Protein AF-A0A845ZQX4-F1 (afdb_monomer_lite)

Secondary structure (DSSP, 8-state):
----EEEEE-GGGHHHHHHHHHHHHHH-SS--EEEEESSS--HHHHHHHHHHH-PEEPS-HHHHHHHHHHHHHHH-GGG-SSGGGGSGGGGG--

Radius of gyration: 14.12 Å; chains: 1; bounding box: 30×22×38 Å

Structure (mmCIF, N/CA/C/O backbone):
data_AF-A0A845ZQX4-F1
#
_entry.id   AF-A0A845ZQX4-F1
#
loop_
_atom_site.group_PDB
_atom_site.id
_atom_site.type_symbol
_atom_site.label_atom_id
_atom_site.label_alt_id
_atom_site.label_comp_id
_atom_site.label_asym_id
_atom_site.label_entity_id
_atom_site.label_seq_id
_atom_site.pdbx_PDB_ins_code
_atom_site.Cartn_x
_atom_site.Cartn_y
_atom_site.Cartn_z
_atom_site.occupancy
_atom_site.B_iso_or_equiv
_atom_site.auth_seq_id
_atom_site.auth_comp_id
_atom_site.auth_asym_id
_atom_site.auth_atom_id
_atom_site.pdbx_PDB_model_num
ATOM 1 N N . MET A 1 1 ? -18.718 -12.486 -3.356 1.00 42.03 1 MET A N 1
ATOM 2 C CA . MET A 1 1 ? -18.046 -11.448 -4.165 1.00 42.03 1 MET A CA 1
ATOM 3 C C . MET A 1 1 ? -17.354 -10.529 -3.172 1.00 42.03 1 MET A C 1
ATOM 5 O O . MET A 1 1 ? -18.029 -9.701 -2.579 1.00 42.03 1 MET A O 1
ATOM 9 N N . ASN A 1 2 ? -16.083 -10.793 -2.853 1.00 60.69 2 ASN A N 1
ATOM 10 C CA . ASN A 1 2 ? -15.396 -10.060 -1.787 1.00 60.69 2 ASN A CA 1
ATOM 11 C C . ASN A 1 2 ? -14.912 -8.724 -2.364 1.00 60.69 2 ASN A C 1
ATOM 13 O O . ASN A 1 2 ? -14.131 -8.720 -3.313 1.00 60.69 2 ASN A O 1
ATOM 17 N N . ARG A 1 3 ? -15.472 -7.609 -1.891 1.00 80.75 3 ARG A N 1
ATOM 18 C CA . ARG A 1 3 ? -15.089 -6.258 -2.322 1.00 80.75 3 ARG A CA 1
ATOM 19 C C . ARG A 1 3 ? -13.995 -5.769 -1.379 1.00 80.75 3 ARG A C 1
ATOM 21 O O . ARG A 1 3 ? -14.111 -5.968 -0.178 1.00 80.75 3 ARG A O 1
ATOM 28 N N . GLY A 1 4 ? -12.958 -5.148 -1.924 1.00 89.69 4 GLY A N 1
ATOM 29 C CA . GLY A 1 4 ? -11.830 -4.628 -1.157 1.00 89.69 4 GLY A CA 1
ATOM 30 C C . GLY A 1 4 ? -11.229 -3.397 -1.818 1.00 89.69 4 GLY A C 1
ATOM 31 O O . GLY A 1 4 ? -11.616 -3.025 -2.929 1.00 89.69 4 GLY A O 1
ATOM 32 N N . ILE A 1 5 ? -10.289 -2.763 -1.124 1.00 92.94 5 ILE A N 1
ATOM 33 C CA . ILE A 1 5 ? -9.603 -1.561 -1.598 1.00 92.94 5 ILE A CA 1
ATOM 34 C C . ILE A 1 5 ? -8.145 -1.908 -1.888 1.00 92.94 5 ILE A C 1
ATOM 36 O O . ILE A 1 5 ? -7.411 -2.334 -1.001 1.00 92.94 5 ILE A O 1
ATOM 40 N N . TYR A 1 6 ? -7.711 -1.662 -3.121 1.00 93.94 6 TYR A N 1
ATOM 41 C CA . TYR A 1 6 ? -6.297 -1.707 -3.479 1.00 93.94 6 TYR A CA 1
ATOM 42 C C . TYR A 1 6 ? -5.687 -0.312 -3.354 1.00 93.94 6 TYR A C 1
ATOM 44 O O . TYR A 1 6 ? -6.157 0.649 -3.978 1.00 93.94 6 TYR A O 1
ATOM 52 N N . ILE A 1 7 ? -4.620 -0.200 -2.570 1.00 94.88 7 ILE A N 1
ATOM 53 C CA . ILE A 1 7 ? -3.842 1.030 -2.410 1.00 94.88 7 ILE A CA 1
ATOM 54 C C . ILE A 1 7 ? -2.420 0.832 -2.931 1.00 94.88 7 ILE A C 1
ATOM 56 O O . ILE A 1 7 ? -1.954 -0.291 -3.091 1.00 94.88 7 ILE A O 1
ATOM 60 N N . THR A 1 8 ? -1.721 1.933 -3.199 1.00 94.50 8 THR A N 1
ATOM 61 C CA . THR A 1 8 ? -0.294 1.904 -3.529 1.00 94.50 8 THR A CA 1
ATOM 62 C C . THR A 1 8 ? 0.452 2.925 -2.688 1.00 94.50 8 THR A C 1
ATOM 64 O O . THR A 1 8 ? -0.032 4.044 -2.514 1.00 94.50 8 THR A O 1
ATOM 67 N N . ALA A 1 9 ? 1.591 2.518 -2.134 1.00 95.62 9 ALA A N 1
ATOM 68 C CA . ALA A 1 9 ? 2.418 3.329 -1.251 1.00 95.62 9 ALA A CA 1
ATOM 69 C C . ALA A 1 9 ? 3.862 2.806 -1.224 1.00 95.62 9 ALA A C 1
ATOM 71 O O . ALA A 1 9 ? 4.139 1.668 -1.608 1.00 95.62 9 ALA A O 1
ATOM 72 N N . ASN A 1 10 ? 4.768 3.657 -0.760 1.00 95.88 10 ASN A N 1
ATOM 73 C CA . ASN A 1 10 ? 6.143 3.347 -0.384 1.00 95.88 10 ASN A CA 1
ATOM 74 C C . ASN A 1 10 ? 6.486 4.124 0.897 1.00 95.88 10 ASN A C 1
ATOM 76 O O . ASN A 1 10 ? 5.666 4.887 1.421 1.00 95.88 10 ASN A O 1
ATOM 80 N N . ASP A 1 11 ? 7.720 3.992 1.364 1.00 97.38 11 ASP A N 1
ATOM 81 C CA . ASP A 1 11 ? 8.178 4.596 2.615 1.00 97.38 11 ASP A CA 1
ATOM 82 C C . ASP A 1 11 ? 8.175 6.133 2.590 1.00 97.38 11 ASP A C 1
ATOM 84 O O . ASP A 1 11 ? 8.189 6.786 3.631 1.00 97.38 11 ASP A O 1
ATOM 88 N N . ARG A 1 12 ? 8.092 6.744 1.402 1.00 97.25 12 ARG A N 1
ATOM 89 C CA . ARG A 1 12 ? 8.024 8.204 1.251 1.00 97.25 12 ARG A CA 1
ATOM 90 C C . ARG A 1 12 ? 6.660 8.784 1.621 1.00 97.25 12 ARG A C 1
ATOM 92 O O . ARG A 1 12 ? 6.563 9.999 1.767 1.00 97.25 12 ARG A O 1
ATOM 99 N N . VAL A 1 13 ? 5.619 7.952 1.709 1.00 96.19 13 VAL A N 1
ATOM 100 C CA . VAL A 1 13 ? 4.230 8.392 1.916 1.00 96.19 13 VAL A CA 1
ATOM 101 C C . VAL A 1 13 ? 3.537 7.684 3.085 1.00 96.19 13 VAL A C 1
ATOM 103 O O . VAL A 1 13 ? 2.321 7.474 3.071 1.00 96.19 13 VAL A O 1
ATOM 106 N N . ILE A 1 14 ? 4.304 7.293 4.106 1.00 97.00 14 ILE A N 1
ATOM 107 C CA . ILE A 1 14 ? 3.789 6.600 5.297 1.00 97.00 14 ILE A CA 1
ATOM 108 C C . ILE A 1 14 ? 2.685 7.417 5.977 1.00 97.00 14 ILE A C 1
ATOM 110 O O . ILE A 1 14 ? 1.593 6.900 6.200 1.00 97.00 14 ILE A O 1
ATOM 114 N N . GLU A 1 15 ? 2.928 8.701 6.249 1.00 97.88 15 GLU A N 1
ATOM 115 C CA . GLU A 1 15 ? 1.963 9.561 6.949 1.00 97.88 15 GLU A CA 1
ATOM 116 C C . GLU A 1 15 ? 0.650 9.707 6.171 1.00 97.88 15 GLU A C 1
ATOM 118 O O . GLU A 1 15 ? -0.439 9.630 6.741 1.00 97.88 15 GLU A O 1
ATOM 123 N N . GLN A 1 16 ? 0.735 9.857 4.847 1.00 98.12 16 GLN A N 1
ATOM 124 C CA . GLN A 1 16 ? -0.434 9.944 3.975 1.00 98.12 16 GLN A CA 1
ATOM 125 C C . GLN A 1 16 ? -1.189 8.613 3.931 1.00 98.12 16 GLN A C 1
ATOM 127 O O . GLN A 1 16 ? -2.420 8.608 3.908 1.00 98.12 16 GLN A O 1
ATOM 132 N N . SER A 1 17 ? -0.468 7.491 3.961 1.00 97.50 17 SER A N 1
ATOM 133 C CA . SER A 1 17 ? -1.069 6.156 4.004 1.00 97.50 17 SER A CA 1
ATOM 134 C C . SER A 1 17 ? -1.827 5.937 5.314 1.00 97.50 17 SER A C 1
ATOM 136 O O . SER A 1 17 ? -2.972 5.496 5.290 1.00 97.50 17 SER A O 1
ATOM 138 N N . ILE A 1 18 ? -1.245 6.340 6.446 1.00 97.56 18 ILE A N 1
ATOM 139 C CA . ILE A 1 18 ? -1.898 6.316 7.763 1.00 97.56 18 ILE A CA 1
ATOM 140 C C . ILE A 1 18 ? -3.160 7.186 7.763 1.00 97.56 18 ILE A C 1
ATOM 142 O O . ILE A 1 18 ? -4.225 6.735 8.185 1.00 97.56 18 ILE A O 1
ATOM 146 N N . ALA A 1 19 ? -3.073 8.420 7.258 1.00 97.75 19 ALA A N 1
ATOM 147 C CA . ALA A 1 19 ? -4.219 9.325 7.191 1.00 97.75 19 ALA A CA 1
ATOM 148 C C . ALA A 1 19 ? -5.361 8.748 6.337 1.00 97.75 19 ALA A C 1
ATOM 150 O O . ALA A 1 19 ? -6.526 8.806 6.738 1.00 97.75 19 ALA A O 1
ATOM 151 N N . LEU A 1 20 ? -5.028 8.138 5.194 1.00 97.00 20 LEU A N 1
ATOM 152 C CA . LEU A 1 20 ? -5.990 7.445 4.341 1.00 97.00 20 LEU A CA 1
ATOM 153 C C . LEU A 1 20 ? -6.665 6.286 5.084 1.00 97.00 20 LEU A C 1
ATOM 155 O O . LEU A 1 20 ? -7.892 6.194 5.068 1.00 97.00 20 LEU A O 1
ATOM 159 N N . LEU A 1 21 ? -5.893 5.424 5.752 1.00 96.31 21 LEU A N 1
ATOM 160 C CA . LEU A 1 21 ? -6.450 4.279 6.475 1.00 96.31 21 LEU A CA 1
ATOM 161 C C . LEU A 1 21 ? -7.317 4.701 7.658 1.00 96.31 21 LEU A C 1
ATOM 163 O O . LEU A 1 21 ? -8.392 4.138 7.836 1.00 96.31 21 LEU A O 1
ATOM 167 N N . ASN A 1 22 ? -6.917 5.727 8.411 1.00 96.62 22 ASN A N 1
ATOM 168 C CA . ASN A 1 22 ? -7.751 6.306 9.466 1.00 96.62 22 ASN A CA 1
ATOM 169 C C . ASN A 1 22 ? -9.087 6.806 8.907 1.00 96.62 22 ASN A C 1
ATOM 171 O O . ASN A 1 22 ? -10.139 6.540 9.485 1.00 96.62 22 ASN A O 1
ATOM 175 N N . SER A 1 23 ? -9.059 7.487 7.757 1.00 96.56 23 SER A N 1
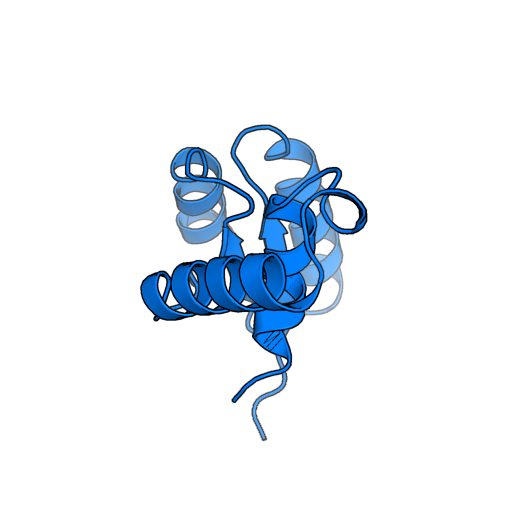ATOM 176 C CA . SER A 1 23 ? -10.282 7.934 7.096 1.00 96.56 23 SER A CA 1
ATOM 177 C C . SER A 1 23 ? -11.154 6.761 6.649 1.00 96.56 23 SER A C 1
ATOM 179 O O . SER A 1 23 ? -12.363 6.839 6.815 1.00 96.56 23 SER A O 1
ATOM 181 N N . ILE A 1 24 ? -10.584 5.687 6.091 1.00 94.94 24 ILE A N 1
ATOM 182 C CA . ILE A 1 24 ? -11.354 4.503 5.671 1.00 94.94 24 ILE A CA 1
ATOM 183 C C . ILE A 1 24 ? -11.962 3.809 6.892 1.00 94.94 24 ILE A C 1
ATOM 185 O O . ILE A 1 24 ? -13.173 3.614 6.935 1.00 94.94 24 ILE A O 1
ATOM 189 N N . ARG A 1 25 ? -11.149 3.509 7.913 1.00 94.12 25 ARG A N 1
ATOM 190 C CA . ARG A 1 25 ? -11.566 2.800 9.134 1.00 94.12 25 ARG A CA 1
ATOM 191 C C . ARG A 1 25 ? -12.561 3.581 9.987 1.00 94.12 25 ARG A C 1
ATOM 193 O O . ARG A 1 25 ? -13.281 2.976 10.772 1.00 94.12 25 ARG A O 1
ATOM 200 N N . CYS A 1 26 ? -12.650 4.898 9.803 1.00 95.56 26 CYS A N 1
ATOM 201 C CA . CYS A 1 26 ? -13.695 5.721 10.405 1.00 95.56 26 CYS A CA 1
ATOM 202 C C . CYS A 1 26 ? -15.101 5.393 9.864 1.00 95.56 26 CYS A C 1
ATOM 204 O O . CYS A 1 26 ? -16.068 5.506 10.615 1.00 95.56 26 CYS A O 1
ATOM 206 N N . TYR A 1 27 ? -15.221 4.978 8.597 1.00 93.50 27 TYR A N 1
ATOM 207 C CA . TYR A 1 27 ? -16.506 4.643 7.965 1.00 93.50 27 TYR A CA 1
ATOM 208 C C . TYR A 1 27 ? -16.715 3.137 7.770 1.00 93.50 27 TYR A C 1
ATOM 210 O O . TYR A 1 27 ? -17.856 2.681 7.773 1.00 93.50 27 TYR A O 1
ATOM 218 N N . ASP A 1 28 ? -15.635 2.375 7.590 1.00 91.94 28 ASP A N 1
ATOM 219 C CA . ASP A 1 28 ? -15.664 0.934 7.361 1.00 91.94 28 ASP A CA 1
ATOM 220 C C . ASP A 1 28 ? -14.445 0.250 8.005 1.00 91.94 28 ASP A C 1
ATOM 222 O O . ASP A 1 28 ? -13.318 0.274 7.488 1.00 91.94 28 ASP A O 1
ATOM 226 N N . SER A 1 29 ? -14.680 -0.360 9.167 1.00 90.06 29 SER A N 1
ATOM 227 C CA . SER A 1 29 ? -13.648 -1.030 9.959 1.00 90.06 29 SER A CA 1
ATOM 228 C C . SER A 1 29 ? -13.146 -2.327 9.331 1.00 90.06 29 SER A C 1
ATOM 230 O O . SER A 1 29 ? -11.999 -2.698 9.573 1.00 90.06 29 SER A O 1
ATOM 232 N N . ASP A 1 30 ? -13.958 -2.979 8.498 1.00 90.38 30 ASP A N 1
ATOM 233 C CA . ASP A 1 30 ? -13.776 -4.393 8.162 1.00 90.38 30 ASP A CA 1
ATOM 234 C C . ASP A 1 30 ? -13.390 -4.605 6.697 1.00 90.38 30 ASP A C 1
ATOM 236 O O . ASP A 1 30 ? -12.886 -5.673 6.344 1.00 90.38 30 ASP A O 1
ATOM 240 N N . THR A 1 31 ? -13.587 -3.602 5.830 1.00 93.56 31 THR A N 1
ATOM 241 C CA . THR A 1 31 ? -13.242 -3.725 4.409 1.00 93.56 31 THR A CA 1
ATOM 242 C C . THR A 1 31 ? -11.777 -4.155 4.243 1.00 93.56 31 THR A C 1
ATOM 244 O O . THR A 1 31 ? -10.881 -3.511 4.808 1.00 93.56 31 THR A O 1
ATOM 247 N N . PRO A 1 32 ? -11.497 -5.221 3.470 1.00 94.00 32 PRO A N 1
ATOM 248 C CA . PRO A 1 32 ? -10.139 -5.688 3.243 1.00 94.00 32 PRO A CA 1
ATOM 249 C C . PRO A 1 32 ? -9.369 -4.676 2.395 1.00 94.00 32 PRO A C 1
ATOM 251 O O . PRO A 1 32 ? -9.882 -4.138 1.407 1.00 94.00 32 PRO A O 1
ATOM 254 N N . ILE A 1 33 ? -8.123 -4.421 2.788 1.00 95.06 33 ILE A N 1
ATOM 255 C CA . ILE A 1 33 ? -7.239 -3.470 2.118 1.00 95.06 33 ILE A CA 1
ATOM 256 C C . ILE A 1 33 ? -5.959 -4.198 1.736 1.00 95.06 33 ILE A C 1
ATOM 258 O O . ILE A 1 33 ? -5.314 -4.809 2.587 1.00 95.06 33 ILE A O 1
ATOM 262 N N . VAL A 1 34 ? -5.596 -4.104 0.458 1.00 95.12 34 VAL A N 1
ATOM 263 C CA . VAL A 1 34 ? -4.387 -4.712 -0.099 1.00 95.12 34 VAL A CA 1
ATOM 264 C C . VAL A 1 34 ? -3.457 -3.615 -0.605 1.00 95.12 34 VAL A C 1
ATOM 266 O O . VAL A 1 34 ? -3.857 -2.749 -1.388 1.00 95.12 34 VAL A O 1
ATOM 269 N N . LEU A 1 35 ? -2.204 -3.651 -0.168 1.00 95.00 35 LEU A N 1
ATOM 270 C CA . LEU A 1 35 ? -1.150 -2.746 -0.592 1.00 95.00 35 LEU A CA 1
ATOM 271 C C . LEU A 1 35 ? -0.365 -3.335 -1.766 1.00 95.00 35 LEU A C 1
ATOM 273 O O . LEU A 1 35 ? 0.203 -4.423 -1.686 1.00 95.00 35 LEU A O 1
ATOM 277 N N . ILE A 1 36 ? -0.283 -2.552 -2.838 1.00 94.06 36 ILE A N 1
ATOM 278 C CA . ILE A 1 36 ? 0.623 -2.753 -3.964 1.00 94.06 36 ILE A CA 1
ATOM 279 C C . ILE A 1 36 ? 1.819 -1.798 -3.794 1.00 94.06 36 ILE A C 1
ATOM 281 O O . ILE A 1 36 ? 1.643 -0.581 -3.943 1.00 94.06 36 ILE A O 1
ATOM 285 N N . PRO A 1 37 ? 3.029 -2.301 -3.493 1.00 92.81 37 PRO A N 1
ATOM 286 C CA . PRO A 1 37 ? 4.218 -1.469 -3.323 1.00 92.81 37 PRO A CA 1
ATOM 287 C C . PRO A 1 37 ? 4.475 -0.555 -4.519 1.00 92.81 37 PRO A C 1
ATOM 289 O O . PRO A 1 37 ? 4.444 -1.017 -5.656 1.00 92.81 37 PRO A O 1
ATOM 292 N N . TYR A 1 38 ? 4.752 0.729 -4.293 1.00 89.38 38 TYR A N 1
ATOM 293 C CA . TYR A 1 38 ? 5.030 1.675 -5.383 1.00 89.38 38 TYR A CA 1
ATOM 294 C C . TYR A 1 38 ? 6.445 1.526 -5.966 1.00 89.38 38 TYR A C 1
ATOM 296 O O . TYR A 1 38 ? 6.629 1.638 -7.173 1.00 89.38 38 TYR A O 1
ATOM 304 N N . ASP A 1 39 ? 7.439 1.265 -5.126 1.00 88.50 39 ASP A N 1
ATOM 305 C CA . ASP A 1 39 ? 8.812 0.926 -5.519 1.00 88.50 39 ASP A CA 1
ATOM 306 C C . ASP A 1 39 ? 9.363 -0.144 -4.567 1.00 88.50 39 ASP A C 1
ATOM 308 O O . ASP A 1 39 ? 8.582 -0.757 -3.840 1.00 88.50 39 ASP A O 1
ATOM 312 N N . ASP A 1 40 ? 10.668 -0.408 -4.604 1.00 90.00 40 ASP A N 1
ATOM 313 C CA . ASP A 1 40 ? 11.309 -1.435 -3.773 1.00 90.00 40 ASP A CA 1
ATOM 314 C C . ASP A 1 40 ? 11.550 -0.979 -2.323 1.00 90.00 40 ASP A C 1
ATOM 316 O O . ASP A 1 40 ? 11.922 -1.798 -1.486 1.00 90.00 40 ASP A O 1
ATOM 320 N N . ASN A 1 41 ? 11.297 0.299 -2.006 1.00 94.12 41 ASN A N 1
ATOM 321 C CA . ASN A 1 41 ? 11.447 0.891 -0.673 1.00 94.12 41 ASN A CA 1
ATOM 322 C C . ASN A 1 41 ? 10.077 1.014 0.009 1.00 94.12 41 ASN A C 1
ATOM 324 O O . ASN A 1 41 ? 9.544 2.113 0.186 1.00 94.12 41 ASN A O 1
ATOM 328 N N . TYR A 1 42 ? 9.472 -0.122 0.343 1.00 94.38 42 TYR A N 1
ATOM 329 C CA . TYR A 1 42 ? 8.097 -0.200 0.852 1.00 94.38 42 TYR A CA 1
ATOM 330 C C . TYR A 1 42 ? 7.966 -0.941 2.189 1.00 94.38 42 TYR A C 1
ATOM 332 O O . TYR A 1 42 ? 6.863 -1.099 2.715 1.00 94.38 42 TYR A O 1
ATOM 340 N N . GLN A 1 43 ? 9.065 -1.472 2.715 1.00 95.88 43 GLN A N 1
ATOM 341 C CA . GLN A 1 43 ? 9.053 -2.411 3.829 1.00 95.88 43 GLN A CA 1
ATOM 342 C C . GLN A 1 43 ? 8.588 -1.732 5.121 1.00 95.88 43 GLN A C 1
ATOM 344 O O . GLN A 1 43 ? 7.829 -2.340 5.876 1.00 95.88 43 GLN A O 1
ATOM 349 N N . ASN A 1 44 ? 8.961 -0.464 5.347 1.00 96.81 44 ASN A N 1
ATOM 350 C CA . ASN A 1 44 ? 8.536 0.259 6.546 1.00 96.81 44 ASN A CA 1
ATOM 351 C C . ASN A 1 44 ? 7.039 0.575 6.494 1.00 96.81 44 ASN A C 1
ATOM 353 O O . ASN A 1 44 ? 6.330 0.358 7.478 1.00 96.81 44 ASN A O 1
ATOM 357 N N . VAL A 1 45 ? 6.534 1.05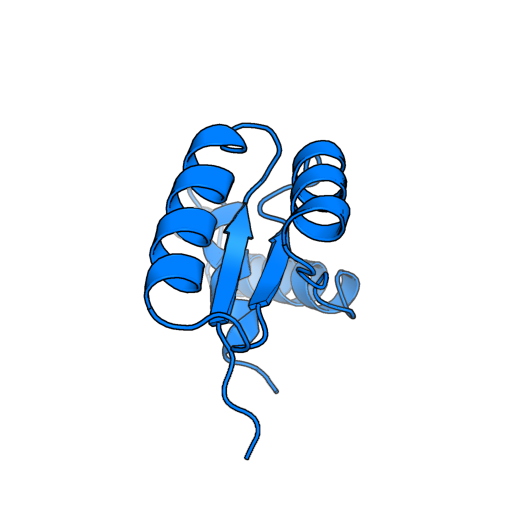2 5.347 1.00 96.69 45 VAL A N 1
ATOM 358 C CA . VAL A 1 45 ? 5.096 1.315 5.200 1.00 96.69 45 VAL A CA 1
ATOM 359 C C . VAL A 1 45 ? 4.290 0.026 5.346 1.00 96.69 45 VAL A C 1
ATOM 361 O O . VAL A 1 45 ? 3.294 0.016 6.058 1.00 96.69 45 VAL A O 1
ATOM 364 N N . VAL A 1 46 ? 4.743 -1.086 4.765 1.00 95.88 46 VAL A N 1
ATOM 365 C CA . VAL A 1 46 ? 4.095 -2.393 4.931 1.00 95.88 46 VAL A CA 1
ATOM 366 C C . VAL A 1 46 ? 3.994 -2.784 6.393 1.00 95.88 46 VAL A C 1
ATOM 368 O O . VAL A 1 46 ? 2.898 -3.107 6.842 1.00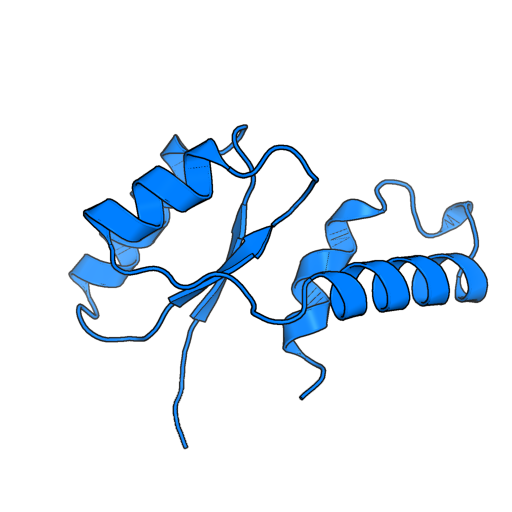 95.88 46 VAL A O 1
ATOM 371 N N . GLN A 1 47 ? 5.106 -2.725 7.125 1.00 97.12 47 GLN A N 1
ATOM 372 C CA . GLN A 1 47 ? 5.141 -3.154 8.515 1.00 97.12 47 GLN A CA 1
ATOM 373 C C . GLN A 1 47 ? 4.141 -2.349 9.356 1.00 97.12 47 GLN A C 1
ATOM 375 O O . GLN A 1 47 ? 3.301 -2.924 10.046 1.00 97.12 47 GLN A O 1
ATOM 380 N N . ILE A 1 48 ? 4.167 -1.020 9.227 1.00 96.50 48 ILE A N 1
ATOM 381 C CA . ILE A 1 48 ? 3.278 -0.124 9.976 1.00 96.50 48 ILE A CA 1
ATOM 382 C C . ILE A 1 48 ? 1.806 -0.419 9.665 1.00 96.50 48 ILE A C 1
ATOM 384 O O . ILE A 1 48 ? 0.980 -0.505 10.579 1.00 96.50 48 ILE A O 1
ATOM 388 N N . LEU A 1 49 ? 1.459 -0.565 8.381 1.00 95.88 49 LEU A N 1
ATOM 389 C CA . LEU A 1 49 ? 0.068 -0.761 7.973 1.00 95.88 49 LEU A CA 1
ATOM 390 C C . LEU A 1 49 ? -0.441 -2.181 8.270 1.00 95.88 49 LEU A C 1
ATOM 392 O O . LEU A 1 49 ? -1.623 -2.346 8.579 1.00 95.88 49 LEU A O 1
ATOM 396 N N . GLN A 1 50 ? 0.429 -3.192 8.233 1.00 95.12 50 GLN A N 1
ATOM 397 C CA . GLN A 1 50 ? 0.114 -4.556 8.665 1.00 95.12 50 GLN A CA 1
ATOM 398 C C . GLN A 1 50 ? -0.200 -4.603 10.158 1.00 95.12 50 GLN A C 1
ATOM 400 O O . GLN A 1 50 ? -1.275 -5.062 10.541 1.00 95.12 50 GLN A O 1
ATOM 405 N N . GLU A 1 51 ? 0.708 -4.087 10.989 1.00 95.00 51 GLU A N 1
ATOM 406 C CA . GLU A 1 51 ? 0.587 -4.142 12.449 1.00 95.00 51 GLU A CA 1
ATOM 407 C C . GLU A 1 51 ? -0.598 -3.311 12.963 1.00 95.00 51 GLU A C 1
ATOM 409 O O . GLU A 1 51 ? -1.312 -3.744 13.866 1.00 95.00 51 GLU A O 1
ATOM 414 N N . SER A 1 52 ? -0.829 -2.129 12.382 1.00 92.88 52 SER A N 1
ATOM 415 C CA . SER A 1 52 ? -1.807 -1.167 12.916 1.00 92.88 52 SER A CA 1
ATOM 416 C C . SER A 1 52 ? -3.200 -1.275 12.288 1.00 92.88 52 SER A C 1
ATOM 418 O O . SER A 1 52 ? -4.183 -0.893 12.919 1.00 92.88 52 SER A O 1
ATOM 420 N N . TYR A 1 53 ? -3.302 -1.758 11.044 1.00 93.00 53 TYR A N 1
ATOM 421 C CA . TYR A 1 53 ? -4.544 -1.689 10.258 1.00 93.00 53 TYR A CA 1
ATOM 422 C C . TYR A 1 53 ? -4.937 -3.003 9.568 1.00 93.00 53 TYR A C 1
ATOM 424 O O . TYR A 1 53 ? -5.969 -3.035 8.887 1.00 93.00 53 TYR A O 1
ATOM 432 N N . GLY A 1 54 ? -4.139 -4.067 9.725 1.00 92.31 54 GLY A N 1
ATOM 433 C CA . GLY A 1 54 ? -4.399 -5.372 9.112 1.00 92.31 54 GLY A CA 1
ATOM 434 C C . GLY A 1 54 ? -4.343 -5.346 7.583 1.00 92.31 54 GLY A C 1
ATOM 435 O O . GLY A 1 54 ? -5.084 -6.078 6.934 1.00 92.31 54 GLY A O 1
ATOM 436 N N . VAL A 1 55 ? -3.529 -4.463 6.997 1.00 94.06 55 VAL A N 1
ATOM 437 C CA . VAL A 1 55 ? -3.372 -4.379 5.536 1.00 94.06 55 VAL A CA 1
ATOM 438 C C . VAL A 1 55 ? -2.580 -5.573 5.023 1.00 94.06 55 VAL A C 1
ATOM 440 O O . VAL A 1 55 ? -1.514 -5.878 5.542 1.00 94.06 55 VAL A O 1
ATOM 443 N N . GLU A 1 56 ? -3.051 -6.216 3.961 1.00 94.25 56 GLU A N 1
ATOM 444 C CA . GLU A 1 56 ? -2.326 -7.307 3.306 1.00 94.25 56 GLU A CA 1
ATOM 445 C C . GLU A 1 56 ? -1.439 -6.776 2.176 1.00 94.25 56 GLU A C 1
ATOM 447 O O . GLU A 1 56 ? -1.739 -5.758 1.556 1.00 94.25 56 GLU A O 1
ATOM 452 N N . ILE A 1 57 ? -0.337 -7.462 1.878 1.00 93.56 57 ILE A N 1
ATOM 453 C CA . ILE A 1 57 ? 0.487 -7.147 0.703 1.00 93.56 57 ILE A CA 1
ATOM 454 C C . ILE A 1 57 ? -0.051 -7.945 -0.475 1.00 93.56 57 ILE A C 1
ATOM 456 O O . ILE A 1 57 ? -0.460 -9.095 -0.316 1.00 93.56 57 ILE A O 1
ATOM 460 N N . TYR A 1 58 ? -0.011 -7.356 -1.667 1.00 91.50 58 TYR A N 1
ATOM 461 C CA . TYR A 1 58 ? -0.312 -8.092 -2.884 1.00 91.50 58 TYR A CA 1
ATOM 462 C C . TYR A 1 58 ? 0.589 -9.341 -3.011 1.00 91.50 58 TYR A C 1
ATOM 464 O O . TYR A 1 58 ? 1.813 -9.209 -2.942 1.00 91.50 58 TYR A O 1
ATOM 472 N N . PRO A 1 59 ? 0.019 -10.546 -3.191 1.00 86.31 59 PRO A N 1
ATOM 473 C CA . PRO A 1 59 ? 0.766 -11.795 -3.039 1.00 86.31 59 PRO A CA 1
ATOM 474 C C . PRO A 1 59 ? 1.773 -12.059 -4.166 1.00 86.31 59 PRO A C 1
ATOM 476 O O . PRO A 1 59 ? 2.815 -12.656 -3.916 1.00 86.31 59 PRO A O 1
ATOM 479 N N . ASP A 1 60 ? 1.488 -11.615 -5.394 1.00 88.50 60 ASP A N 1
ATOM 480 C CA . ASP A 1 60 ? 2.329 -11.875 -6.569 1.00 88.50 60 ASP A CA 1
ATOM 481 C C . ASP A 1 60 ? 3.035 -10.594 -7.040 1.00 88.50 60 ASP A C 1
ATOM 483 O O . ASP A 1 60 ? 2.624 -9.928 -7.992 1.00 88.50 60 ASP A O 1
ATOM 487 N N . LEU A 1 61 ? 4.096 -10.209 -6.328 1.00 85.44 61 LEU A N 1
ATOM 488 C CA . LEU A 1 61 ? 4.910 -9.041 -6.689 1.00 85.44 61 LEU A CA 1
ATOM 489 C C . LEU A 1 61 ? 5.702 -9.264 -7.990 1.00 85.44 61 LEU A C 1
ATOM 491 O O . LEU A 1 61 ? 5.947 -8.313 -8.730 1.00 85.44 61 LEU A O 1
ATOM 495 N N . GLU A 1 62 ? 6.052 -10.512 -8.308 1.00 85.19 62 GLU A N 1
ATOM 496 C CA . GLU A 1 62 ? 6.753 -10.865 -9.547 1.00 85.19 62 GLU A CA 1
ATOM 497 C C . GLU A 1 62 ? 5.869 -10.614 -10.779 1.00 85.19 62 GLU A C 1
ATOM 499 O O . GLU A 1 62 ? 6.340 -10.127 -11.811 1.00 85.19 62 GLU A O 1
ATOM 504 N N . PHE A 1 63 ? 4.563 -10.878 -10.671 1.00 84.31 63 PHE A N 1
ATOM 505 C CA . PHE A 1 63 ? 3.594 -10.512 -11.699 1.00 84.31 63 PHE A CA 1
ATOM 506 C C . PHE A 1 63 ? 3.557 -9.005 -11.953 1.00 84.31 63 PHE A C 1
ATOM 508 O O . PHE A 1 63 ? 3.497 -8.601 -13.116 1.00 84.31 63 PHE A O 1
ATOM 515 N N . ILE A 1 64 ? 3.625 -8.179 -10.904 1.00 83.19 64 ILE A N 1
ATOM 516 C CA . ILE A 1 64 ? 3.627 -6.715 -11.041 1.00 83.19 64 ILE A CA 1
ATOM 517 C C . ILE A 1 64 ? 4.857 -6.252 -11.819 1.00 83.19 64 ILE A C 1
ATOM 519 O O . ILE A 1 64 ? 4.722 -5.454 -12.748 1.00 83.19 64 ILE A O 1
ATOM 523 N N . GLU A 1 65 ? 6.033 -6.787 -11.495 1.00 82.56 65 GLU A N 1
ATOM 524 C CA . GLU A 1 65 ? 7.266 -6.471 -12.217 1.00 82.56 65 GLU A CA 1
ATOM 525 C C . GLU A 1 65 ? 7.190 -6.918 -13.678 1.00 82.56 65 GLU A C 1
ATOM 527 O O . GLU A 1 65 ? 7.398 -6.113 -14.585 1.00 82.56 65 GLU A O 1
ATOM 532 N N . ARG A 1 66 ? 6.761 -8.158 -13.941 1.00 86.19 66 ARG A N 1
ATOM 533 C CA . ARG A 1 66 ? 6.589 -8.663 -15.311 1.00 86.19 66 ARG A CA 1
ATOM 534 C C . ARG A 1 66 ? 5.585 -7.837 -16.118 1.00 86.19 66 ARG A C 1
ATOM 536 O O . ARG A 1 66 ? 5.797 -7.609 -17.310 1.00 86.19 66 ARG A O 1
ATOM 543 N N . LEU A 1 67 ? 4.484 -7.411 -15.500 1.00 84.50 67 LEU A N 1
ATOM 544 C CA . LEU A 1 67 ? 3.493 -6.541 -16.129 1.00 84.50 67 LEU A CA 1
ATOM 545 C C . LEU A 1 67 ? 4.102 -5.172 -16.442 1.00 84.50 67 LEU A C 1
ATOM 547 O O . LEU A 1 67 ? 3.950 -4.690 -17.562 1.00 84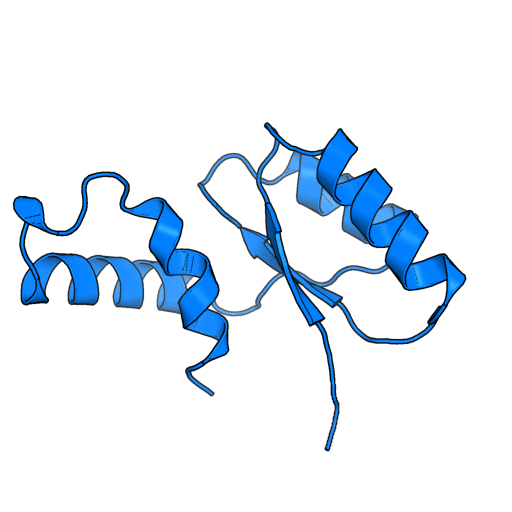.50 67 LEU A O 1
ATOM 551 N N . SER A 1 68 ? 4.822 -4.581 -15.488 1.00 79.25 68 SER A N 1
ATOM 552 C CA . SER A 1 68 ? 5.523 -3.306 -15.657 1.00 79.25 68 SER A CA 1
ATOM 553 C C . SER A 1 68 ? 6.521 -3.364 -16.818 1.00 79.25 68 SER A C 1
ATOM 555 O O . SER A 1 68 ? 6.471 -2.516 -17.709 1.00 79.25 68 SER A O 1
ATOM 557 N N . THR A 1 69 ? 7.349 -4.414 -16.889 1.00 81.88 69 THR A N 1
ATOM 558 C CA . THR A 1 69 ? 8.296 -4.632 -17.993 1.00 81.88 69 THR A CA 1
ATOM 559 C C . THR A 1 69 ? 7.584 -4.786 -19.334 1.00 81.88 69 THR A C 1
ATOM 561 O O . THR A 1 69 ? 7.945 -4.111 -20.292 1.00 81.88 69 THR A O 1
ATOM 564 N N . LYS A 1 70 ? 6.528 -5.607 -19.417 1.00 83.62 70 LYS A N 1
ATOM 565 C CA . LYS A 1 70 ? 5.765 -5.775 -20.667 1.00 83.62 70 LYS A CA 1
ATOM 566 C C . LYS A 1 70 ? 5.105 -4.482 -21.128 1.00 83.62 70 LYS A C 1
ATOM 568 O O . LYS A 1 70 ? 5.091 -4.188 -22.319 1.00 83.62 70 LYS A O 1
ATOM 573 N N . LEU A 1 71 ? 4.539 -3.709 -20.202 1.00 80.19 71 LEU A N 1
ATOM 574 C CA . LEU A 1 71 ? 3.985 -2.397 -20.521 1.00 80.19 71 LEU A CA 1
ATOM 575 C C . LEU A 1 71 ? 5.095 -1.487 -21.057 1.00 80.19 71 LEU A C 1
ATOM 577 O O . LEU A 1 71 ? 4.897 -0.849 -22.092 1.00 80.19 71 LEU A O 1
ATOM 581 N N . HIS A 1 72 ? 6.265 -1.488 -20.414 1.00 75.25 72 HIS A N 1
ATOM 582 C CA . HIS A 1 72 ? 7.437 -0.746 -20.871 1.00 75.25 72 HIS A CA 1
ATOM 583 C C . HIS A 1 72 ? 7.845 -1.099 -22.306 1.00 75.25 72 HIS A C 1
ATOM 585 O O . HIS A 1 72 ? 7.992 -0.206 -23.140 1.00 75.25 72 HIS A O 1
ATOM 591 N N . GLU A 1 73 ? 7.935 -2.392 -22.616 1.00 82.06 73 GLU A N 1
ATOM 592 C CA . GLU A 1 73 ? 8.254 -2.903 -23.954 1.00 82.06 73 GLU A CA 1
ATOM 593 C C . GLU A 1 73 ? 7.223 -2.490 -25.015 1.00 82.06 73 GLU A C 1
ATOM 595 O O . GLU A 1 73 ? 7.599 -2.149 -26.135 1.00 82.06 73 GLU A O 1
ATOM 600 N N . ILE A 1 74 ? 5.927 -2.503 -24.680 1.00 81.56 74 ILE A N 1
ATOM 601 C CA . ILE A 1 74 ? 4.843 -2.218 -25.634 1.00 81.56 74 ILE A CA 1
ATOM 602 C C . ILE A 1 74 ? 4.735 -0.722 -25.955 1.00 81.56 74 ILE A C 1
ATOM 604 O O . ILE A 1 74 ? 4.540 -0.366 -27.118 1.00 81.56 74 ILE A O 1
ATOM 608 N N . PHE A 1 75 ? 4.820 0.156 -24.949 1.00 76.06 75 PHE A N 1
ATOM 609 C CA . PHE A 1 75 ? 4.569 1.593 -25.143 1.00 76.06 75 PHE A CA 1
ATOM 610 C C . PHE A 1 75 ? 5.848 2.448 -25.284 1.00 76.06 75 PHE A C 1
ATOM 612 O O . PHE A 1 75 ? 5.752 3.597 -25.717 1.00 76.06 75 PHE A O 1
ATOM 619 N N . GLY A 1 76 ? 7.037 1.901 -24.995 1.00 66.44 76 GLY A N 1
ATOM 620 C CA . GLY A 1 76 ? 8.340 2.554 -25.198 1.00 66.44 76 GLY A CA 1
ATOM 621 C C . GLY A 1 76 ? 8.670 3.685 -24.208 1.00 66.44 76 GLY A C 1
ATOM 622 O O . GLY A 1 76 ? 7.804 4.178 -23.487 1.00 66.44 76 GLY A O 1
ATOM 623 N N . GLU A 1 77 ? 9.933 4.140 -24.176 1.00 60.44 77 GLU A N 1
ATOM 624 C CA . GLU A 1 77 ? 10.455 5.089 -23.162 1.00 60.44 77 GLU A CA 1
ATOM 625 C C . GLU A 1 77 ? 9.642 6.389 -23.016 1.00 60.44 77 GLU A C 1
ATOM 627 O O . GLU A 1 77 ? 9.483 6.902 -21.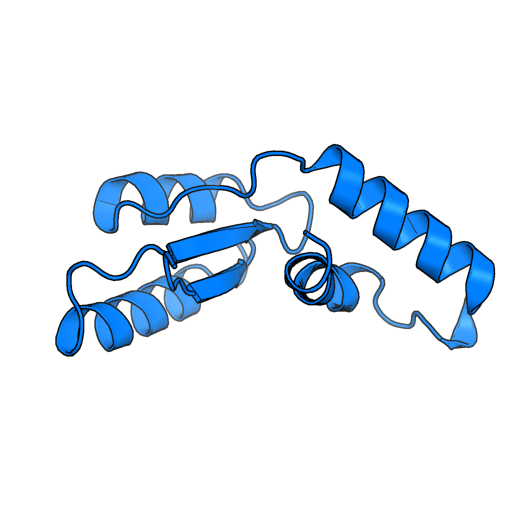909 1.00 60.44 77 GLU A O 1
ATOM 632 N N . GLY A 1 78 ? 9.075 6.907 -24.111 1.00 56.47 78 GLY A N 1
ATOM 633 C CA . GLY A 1 78 ? 8.314 8.163 -24.115 1.00 56.47 78 GLY A CA 1
ATOM 634 C C . GLY A 1 78 ? 6.954 8.095 -23.410 1.00 56.47 78 GLY A C 1
ATOM 635 O O . GLY A 1 78 ? 6.404 9.135 -23.050 1.00 56.47 78 GLY A O 1
ATOM 636 N N . PHE A 1 79 ? 6.419 6.892 -23.183 1.00 56.56 79 PHE A N 1
ATOM 637 C CA . PHE A 1 79 ? 5.167 6.687 -22.451 1.00 56.56 79 PHE A CA 1
ATOM 638 C C . PHE A 1 79 ? 5.397 6.526 -20.932 1.00 56.56 79 PHE A C 1
ATOM 640 O O . PHE A 1 79 ? 4.486 6.757 -20.138 1.00 56.56 79 PHE A O 1
ATOM 647 N N . PHE A 1 80 ? 6.630 6.203 -20.507 1.00 54.12 80 PHE A N 1
ATOM 648 C CA . PHE A 1 80 ? 7.007 5.893 -19.120 1.00 54.12 80 PHE A CA 1
ATOM 649 C C . PHE A 1 80 ? 7.944 6.934 -18.507 1.00 54.12 80 PHE A C 1
ATOM 651 O O . PHE A 1 80 ? 9.024 6.606 -18.025 1.00 54.12 80 PHE A O 1
ATOM 658 N N . ALA A 1 81 ? 7.514 8.193 -18.412 1.00 56.88 81 ALA A N 1
ATOM 6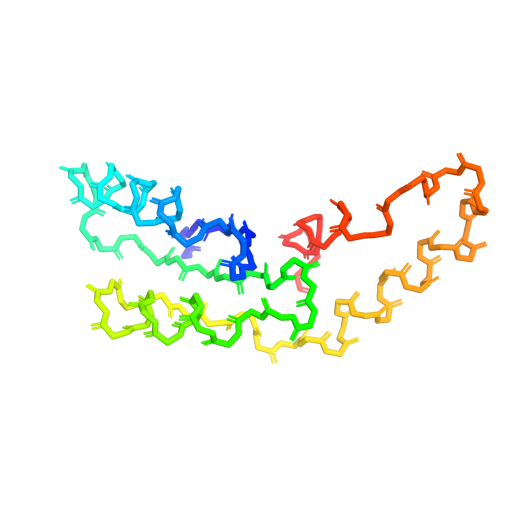59 C CA . ALA A 1 81 ? 8.277 9.183 -17.642 1.00 56.88 81 ALA A CA 1
ATOM 660 C C . ALA A 1 81 ? 8.440 8.784 -16.153 1.00 56.88 81 ALA A C 1
ATOM 662 O O . ALA A 1 81 ? 9.302 9.327 -15.463 1.00 56.88 81 ALA A O 1
ATOM 663 N N . ARG A 1 82 ? 7.605 7.855 -15.644 1.00 58.19 82 ARG A N 1
ATOM 664 C CA . ARG A 1 82 ? 7.683 7.265 -14.295 1.00 58.19 82 ARG A CA 1
ATOM 665 C C . ARG A 1 82 ? 7.161 5.811 -14.297 1.00 58.19 82 ARG A C 1
ATOM 667 O O . ARG A 1 82 ? 5.951 5.623 -14.160 1.00 58.19 82 ARG A O 1
ATOM 674 N N . PRO A 1 83 ? 8.020 4.782 -14.415 1.00 58.53 83 PRO A N 1
ATOM 675 C CA . PRO A 1 83 ? 7.591 3.375 -14.504 1.00 58.53 83 PRO A CA 1
ATOM 676 C C . PRO A 1 83 ? 6.696 2.921 -13.330 1.00 58.53 83 PRO A C 1
ATOM 678 O O . PRO A 1 83 ? 5.720 2.200 -13.521 1.00 58.53 83 PRO A O 1
ATOM 681 N N . ASN A 1 84 ? 6.926 3.455 -12.131 1.00 62.28 84 ASN A N 1
ATOM 682 C CA . ASN A 1 84 ? 6.212 3.076 -10.905 1.00 62.28 84 ASN A CA 1
ATOM 683 C C . ASN A 1 84 ? 4.735 3.523 -10.853 1.00 62.28 84 ASN A C 1
ATOM 685 O O . ASN A 1 84 ? 3.959 3.017 -10.042 1.00 62.28 84 ASN A O 1
ATOM 689 N N . GLN A 1 85 ? 4.303 4.447 -11.723 1.00 63.06 85 GLN A N 1
ATOM 690 C CA . GLN A 1 85 ? 2.906 4.906 -11.760 1.00 63.06 85 GLN A CA 1
ATOM 691 C C . GLN A 1 85 ? 1.922 3.813 -12.211 1.00 63.06 85 GLN A C 1
ATOM 693 O O . GLN A 1 85 ? 0.736 3.887 -11.885 1.00 63.06 85 GLN A O 1
ATOM 698 N N . PHE A 1 86 ? 2.405 2.779 -12.906 1.00 62.00 86 PHE A N 1
ATOM 699 C CA . PHE A 1 86 ? 1.570 1.712 -13.462 1.00 62.00 86 PHE A CA 1
ATOM 700 C C . PHE A 1 86 ? 1.473 0.457 -12.587 1.00 62.00 86 PHE A C 1
ATOM 702 O O . PHE A 1 86 ? 0.774 -0.485 -12.960 1.00 62.00 86 PHE A O 1
ATOM 709 N N . ARG A 1 87 ? 2.054 0.457 -11.379 1.00 64.50 87 ARG A N 1
ATOM 710 C CA . ARG A 1 87 ? 1.849 -0.644 -10.424 1.00 64.50 87 ARG A CA 1
ATOM 711 C C . ARG A 1 87 ? 0.391 -0.740 -9.946 1.00 64.50 87 ARG A C 1
ATOM 713 O O . ARG A 1 87 ? -0.124 -1.833 -9.751 1.00 64.50 87 ARG A O 1
ATOM 720 N N . LYS A 1 88 ? -0.332 0.384 -9.841 1.00 65.75 88 LYS A N 1
ATOM 721 C CA . LYS A 1 88 ? -1.749 0.408 -9.415 1.00 65.75 88 LYS A CA 1
ATOM 722 C C . LYS A 1 88 ? -2.715 -0.282 -10.404 1.00 65.75 88 LYS A C 1
ATOM 724 O O . LYS A 1 88 ? -3.566 -1.043 -9.939 1.00 65.75 88 LYS A O 1
ATOM 729 N N . PRO A 1 89 ? -2.594 -0.094 -11.735 1.00 65.19 89 PRO A N 1
ATOM 730 C CA . PRO A 1 89 ? -3.323 -0.883 -12.730 1.00 65.19 89 PRO A CA 1
ATOM 731 C C . PRO A 1 89 ? -3.209 -2.408 -12.606 1.00 65.19 89 PRO A C 1
ATOM 733 O O . PRO A 1 89 ? -4.082 -3.087 -13.135 1.00 65.19 89 PRO A O 1
ATOM 736 N N . ALA A 1 90 ? -2.212 -2.963 -11.901 1.00 60.72 90 ALA A N 1
ATOM 737 C CA . ALA A 1 90 ? -2.129 -4.410 -11.664 1.00 60.72 90 ALA A CA 1
ATOM 738 C C . ALA A 1 90 ? -3.394 -4.973 -10.992 1.00 60.72 90 ALA A C 1
ATOM 740 O O . ALA A 1 90 ? -3.804 -6.083 -11.299 1.00 60.72 90 ALA A O 1
ATOM 741 N N . SER A 1 91 ? -4.078 -4.170 -10.170 1.00 61.78 91 SER A N 1
ATOM 742 C CA . SER A 1 91 ? -5.362 -4.535 -9.548 1.00 61.78 91 SER A CA 1
ATOM 743 C C . SER A 1 91 ? -6.524 -4.768 -10.532 1.00 61.78 91 SER A C 1
ATOM 745 O O . SER A 1 91 ? -7.588 -5.218 -10.116 1.00 61.78 91 SER A O 1
ATOM 747 N N . LEU A 1 92 ? -6.354 -4.458 -11.824 1.00 65.31 92 LEU A N 1
ATOM 748 C CA . LEU A 1 92 ? -7.349 -4.705 -12.876 1.00 65.31 92 LEU A CA 1
ATOM 749 C C . LEU A 1 92 ? -7.219 -6.092 -13.524 1.00 65.31 92 LEU A C 1
ATOM 751 O O . LEU A 1 92 ? -8.094 -6.471 -14.303 1.00 65.31 92 LEU A O 1
ATOM 755 N N . PHE A 1 93 ? -6.143 -6.829 -13.237 1.00 59.84 93 PHE A N 1
ATOM 756 C CA . PHE A 1 93 ? -5.888 -8.150 -13.802 1.00 59.84 93 PHE A CA 1
ATOM 757 C C . PHE A 1 93 ? -6.106 -9.216 -12.712 1.00 59.84 93 PHE A C 1
ATOM 759 O O . PHE A 1 93 ? -5.431 -9.145 -11.686 1.00 59.84 93 PHE A O 1
ATOM 766 N N . PRO A 1 94 ? -7.085 -10.127 -12.889 1.00 51.09 94 PRO A N 1
ATOM 767 C CA . PRO A 1 94 ? -7.454 -11.137 -11.895 1.00 51.09 94 PRO A CA 1
ATOM 768 C C . PRO A 1 94 ? -6.444 -12.281 -11.780 1.00 51.09 94 PRO A C 1
ATOM 770 O O . PRO A 1 94 ? -5.749 -12.571 -12.783 1.00 51.09 94 PRO A O 1
#

Sequence (94 aa):
MNRGIYITANDRVIEQSIALLNSIRCYDSDTPIVLIPYDDNYQNVVQILQESYGVEIYPDLEFIERLSTKLHEIFGEGFFARPNQFRKPASLFP

pLDDT: mean 84.49, std 14.53, range [42.03, 98.12]

Foldseek 3Di:
DQDAAEDEDAPVCLVVVVVVLVVCCVPPLDGAYEYQYLDPRHVVSVVCCCVPRVHHYDPCNVVLVVVLVVVCVPPHPVVPPPSSVCSRVVVVPD